Protein AF-A0A950KVZ1-F1 (afdb_monomer_lite)

Sequence (50 aa):
NYMWASDFPHADSTWPHSREVIARDFEGVPETVIRKIVFENCARLYRIDL

Foldseek 3Di:
DAADDQPPPDPPGCPPPVVVVLCVVCVPPDPVVSCCHHPDVVCVVVVPDD

Radius of gyration: 11.71 Å; chains: 1; bounding box: 29×19×29 Å

Secondary structure (DSSP, 8-state):
-------TTSTT--TT-HHHHHHHHTTTS-HHHHHIIIIIHHHHHHT---

pLDDT: mean 96.99, std 2.77, range [83.31, 98.5]

Structure (mmCIF, N/CA/C/O backbone):
data_AF-A0A950KVZ1-F1
#
_entry.id   AF-A0A950KVZ1-F1
#
loop_
_atom_site.group_PDB
_atom_site.id
_atom_site.type_symbol
_atom_site.label_atom_id
_atom_site.label_alt_id
_atom_site.label_comp_id
_atom_site.label_asym_id
_atom_site.label_entity_id
_atom_site.label_seq_id
_atom_site.pdbx_PDB_ins_code
_atom_site.Cartn_x
_atom_site.Cartn_y
_atom_site.Cartn_z
_atom_site.occupancy
_atom_site.B_iso_or_equiv
_atom_site.auth_seq_id
_atom_site.auth_comp_id
_atom_site.auth_asym_id
_atom_site.auth_atom_id
_atom_site.pdbx_PDB_model_num
ATOM 1 N N . ASN A 1 1 ? -4.848 10.394 2.632 1.00 83.31 1 ASN A N 1
ATOM 2 C CA . ASN A 1 1 ? -5.360 9.139 2.038 1.00 83.31 1 ASN A CA 1
ATOM 3 C C . ASN A 1 1 ? -4.237 8.507 1.246 1.00 83.31 1 ASN A C 1
ATOM 5 O O . ASN A 1 1 ? -3.736 9.169 0.351 1.00 83.31 1 ASN A O 1
ATOM 9 N N . TYR A 1 2 ? -3.825 7.293 1.613 1.00 96.56 2 TYR A N 1
ATOM 10 C CA . TYR A 1 2 ? -2.702 6.577 0.996 1.00 96.56 2 TYR A CA 1
ATOM 11 C C . TYR A 1 2 ? -3.206 5.339 0.246 1.00 96.56 2 TYR A C 1
ATOM 13 O O . TYR A 1 2 ? -4.154 4.696 0.705 1.00 96.56 2 TYR A O 1
ATOM 21 N N . MET A 1 3 ? -2.568 5.020 -0.881 1.00 97.69 3 MET A N 1
ATOM 22 C CA . MET A 1 3 ? -2.778 3.801 -1.666 1.00 97.69 3 MET A CA 1
ATOM 23 C C . MET A 1 3 ? -1.424 3.276 -2.142 1.00 97.69 3 MET A C 1
ATOM 25 O O . MET A 1 3 ? -0.529 4.073 -2.418 1.00 97.69 3 MET A O 1
ATOM 29 N N . TRP A 1 4 ? -1.286 1.958 -2.234 1.00 98.12 4 TRP A N 1
ATOM 30 C CA . TRP A 1 4 ? -0.115 1.309 -2.822 1.00 98.12 4 TRP A CA 1
ATOM 31 C C . TRP 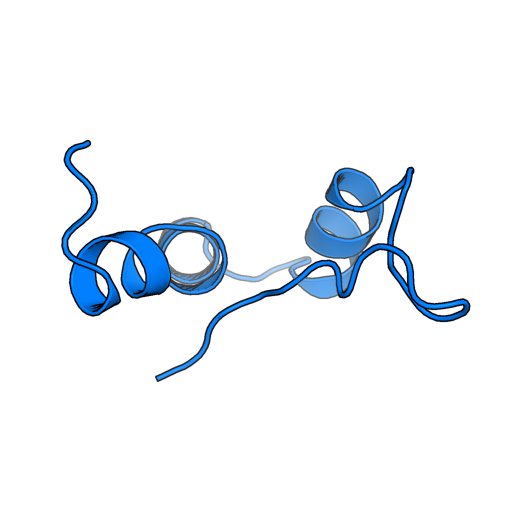A 1 4 ? -0.359 1.006 -4.308 1.00 98.12 4 TRP A C 1
ATOM 33 O O . TRP A 1 4 ? -1.487 0.699 -4.696 1.00 98.12 4 TRP A O 1
ATOM 43 N N . ALA A 1 5 ? 0.686 1.069 -5.132 1.00 97.25 5 ALA A N 1
ATOM 44 C CA . ALA A 1 5 ? 0.639 0.680 -6.538 1.00 97.25 5 ALA A CA 1
ATOM 45 C C . ALA A 1 5 ? 1.909 -0.093 -6.917 1.00 97.25 5 ALA A C 1
ATOM 47 O O . ALA A 1 5 ? 2.981 0.180 -6.382 1.00 97.25 5 ALA A O 1
ATOM 48 N N . SER A 1 6 ? 1.790 -1.043 -7.849 1.00 96.56 6 SER A N 1
ATOM 49 C CA . SER A 1 6 ? 2.943 -1.805 -8.346 1.00 96.56 6 SER A CA 1
ATOM 50 C C . SER A 1 6 ? 3.771 -1.051 -9.382 1.00 96.56 6 SER A C 1
ATOM 52 O O . SER A 1 6 ? 4.930 -1.405 -9.571 1.00 96.56 6 SER A O 1
ATOM 54 N N . ASP A 1 7 ? 3.152 -0.077 -10.054 1.00 96.12 7 ASP A N 1
ATOM 55 C CA . ASP A 1 7 ? 3.659 0.659 -11.219 1.00 96.12 7 ASP A CA 1
ATOM 56 C C . ASP A 1 7 ? 4.087 -0.217 -12.414 1.00 96.12 7 ASP A C 1
ATOM 58 O O . ASP A 1 7 ? 4.966 0.116 -13.202 1.00 96.12 7 ASP A O 1
ATOM 62 N N . PHE A 1 8 ? 3.465 -1.388 -12.567 1.00 95.38 8 PHE A N 1
ATOM 63 C CA . PHE A 1 8 ? 3.729 -2.270 -13.705 1.00 95.38 8 PHE A CA 1
ATOM 64 C C . PHE A 1 8 ? 3.261 -1.637 -15.036 1.00 95.38 8 PHE A C 1
ATOM 66 O O . PHE A 1 8 ? 2.141 -1.120 -15.079 1.00 95.38 8 PHE A O 1
ATOM 73 N N . PRO A 1 9 ? 4.027 -1.745 -16.146 1.00 96.69 9 PRO A N 1
ATOM 74 C CA . PRO A 1 9 ? 5.272 -2.503 -16.335 1.00 96.69 9 PRO A CA 1
ATOM 75 C C . PRO A 1 9 ? 6.548 -1.646 -16.308 1.00 96.69 9 PRO A C 1
ATOM 77 O O . PRO A 1 9 ? 7.518 -1.990 -16.988 1.00 96.69 9 PRO A O 1
ATOM 80 N N . HIS A 1 10 ? 6.565 -0.519 -15.592 1.00 97.69 10 HIS A N 1
ATOM 81 C CA . HIS A 1 10 ? 7.750 0.336 -15.559 1.00 97.69 10 HIS A CA 1
ATOM 82 C C . HIS A 1 10 ? 8.974 -0.403 -14.990 1.00 97.69 10 HIS A C 1
ATOM 84 O O . HIS A 1 10 ? 8.860 -1.397 -14.264 1.00 97.69 10 HIS A O 1
ATOM 90 N N . ALA A 1 11 ? 10.169 0.052 -15.378 1.00 94.94 11 ALA A N 1
ATOM 91 C CA . ALA A 1 11 ? 11.432 -0.612 -15.042 1.00 94.94 11 ALA A CA 1
ATOM 92 C C . ALA A 1 11 ? 11.711 -0.644 -13.529 1.00 94.94 11 ALA A C 1
ATOM 94 O O . ALA A 1 11 ? 12.420 -1.523 -13.049 1.00 94.94 11 ALA A O 1
ATOM 95 N N . ASP A 1 12 ? 11.141 0.303 -12.794 1.00 94.19 12 ASP A N 1
ATOM 96 C CA . ASP A 1 12 ? 11.164 0.432 -11.340 1.00 94.19 12 ASP A CA 1
ATOM 97 C C . ASP A 1 12 ? 9.925 -0.174 -10.658 1.00 94.19 12 ASP A C 1
ATOM 99 O O . ASP A 1 12 ? 9.757 -0.040 -9.444 1.00 94.19 12 ASP A O 1
ATOM 103 N N . SER A 1 13 ? 9.074 -0.882 -11.409 1.00 97.06 13 SER A N 1
ATOM 104 C CA . SER A 1 13 ? 7.925 -1.581 -10.840 1.00 97.06 13 SER A CA 1
ATOM 105 C C . SER A 1 13 ? 8.347 -2.662 -9.847 1.00 97.06 13 SER A C 1
ATOM 107 O O . SER A 1 13 ? 9.427 -3.251 -9.910 1.00 97.06 13 SER A O 1
ATOM 109 N N . THR A 1 14 ? 7.435 -2.984 -8.935 1.00 97.25 14 THR A N 1
ATOM 110 C CA . THR A 1 14 ? 7.656 -4.050 -7.944 1.00 97.25 14 THR A CA 1
ATOM 111 C C . THR A 1 14 ? 7.384 -5.454 -8.494 1.00 97.25 14 THR A C 1
ATOM 113 O O . THR A 1 14 ? 7.548 -6.437 -7.774 1.00 97.25 14 THR A O 1
ATOM 116 N N . TRP A 1 15 ? 6.947 -5.581 -9.750 1.00 95.62 15 TRP A N 1
ATOM 117 C CA . TRP A 1 15 ? 6.653 -6.870 -10.379 1.00 95.62 15 TRP A CA 1
ATOM 118 C C . TRP A 1 15 ? 7.950 -7.655 -10.675 1.00 95.62 15 TRP A C 1
ATOM 120 O O . TRP A 1 15 ? 8.917 -7.053 -11.133 1.00 95.62 15 TRP A O 1
ATOM 130 N N . PRO A 1 16 ? 8.007 -8.991 -10.473 1.00 96.19 16 PRO A N 1
ATOM 131 C CA . PRO A 1 16 ? 6.949 -9.896 -10.009 1.00 96.19 16 PRO A CA 1
ATOM 132 C C . PRO A 1 16 ? 6.854 -10.089 -8.489 1.00 96.19 16 PRO A C 1
ATOM 134 O O . PRO A 1 16 ? 6.097 -10.939 -8.028 1.00 96.19 16 PRO A O 1
ATOM 137 N N . HIS A 1 17 ? 7.579 -9.293 -7.705 1.00 97.50 17 HIS A N 1
ATOM 138 C CA . HIS A 1 17 ? 7.773 -9.481 -6.262 1.00 97.50 17 HIS A CA 1
ATOM 139 C C . HIS A 1 17 ? 6.969 -8.496 -5.394 1.00 97.50 17 HIS A C 1
ATOM 141 O O . HIS A 1 17 ? 7.381 -8.103 -4.300 1.00 97.50 17 HIS A O 1
ATOM 147 N N . SER A 1 18 ? 5.809 -8.048 -5.883 1.00 97.94 18 SER A N 1
ATOM 148 C CA . SER A 1 18 ? 4.996 -7.029 -5.210 1.00 97.94 18 SER A CA 1
ATOM 149 C C . SER A 1 18 ? 4.573 -7.435 -3.797 1.00 97.94 18 SER A C 1
ATOM 151 O O . SER A 1 18 ? 4.478 -6.587 -2.913 1.00 97.94 18 SER A O 1
ATOM 153 N N . ARG A 1 19 ? 4.324 -8.728 -3.563 1.00 97.19 19 ARG A N 1
ATOM 154 C CA . ARG A 1 19 ? 3.871 -9.228 -2.257 1.00 97.19 19 ARG A CA 1
ATOM 155 C C . ARG A 1 19 ? 4.986 -9.150 -1.219 1.00 97.19 19 ARG A C 1
ATOM 157 O O . ARG A 1 19 ? 4.732 -8.750 -0.087 1.00 97.19 19 ARG A O 1
ATOM 164 N N . GLU A 1 20 ? 6.205 -9.494 -1.614 1.00 98.38 20 GLU A N 1
ATOM 165 C CA . GLU A 1 20 ? 7.406 -9.422 -0.790 1.00 98.38 20 GLU A CA 1
ATOM 166 C C . GLU A 1 20 ? 7.757 -7.970 -0.456 1.00 98.38 20 GLU A C 1
ATOM 168 O O . GLU A 1 20 ? 8.072 -7.665 0.693 1.00 98.38 20 GLU A O 1
ATOM 173 N N . VAL A 1 21 ? 7.631 -7.060 -1.430 1.00 98.19 21 VAL A N 1
ATOM 174 C CA . VAL A 1 21 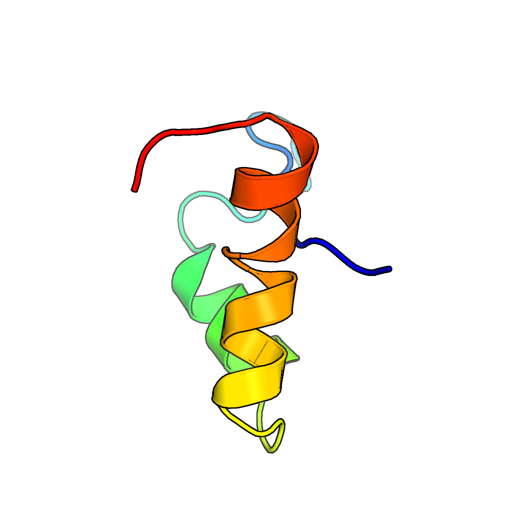? 7.829 -5.619 -1.210 1.00 98.19 21 VAL A CA 1
ATOM 175 C C . VAL A 1 21 ? 6.813 -5.068 -0.208 1.00 98.19 21 VAL A C 1
ATOM 177 O O . VAL A 1 21 ? 7.208 -4.398 0.742 1.00 98.19 21 VAL A O 1
ATOM 180 N N . ILE A 1 22 ? 5.526 -5.405 -0.355 1.00 98.12 22 ILE A N 1
ATOM 181 C CA . ILE A 1 22 ? 4.490 -5.007 0.612 1.00 98.12 22 ILE A CA 1
ATOM 182 C C . ILE A 1 22 ? 4.809 -5.566 2.007 1.00 98.12 22 ILE A C 1
ATOM 184 O O . ILE A 1 22 ? 4.738 -4.831 2.986 1.00 98.12 22 ILE A O 1
ATOM 188 N N . ALA A 1 23 ? 5.178 -6.845 2.123 1.00 97.94 23 ALA A N 1
ATOM 189 C CA . ALA A 1 23 ? 5.485 -7.446 3.422 1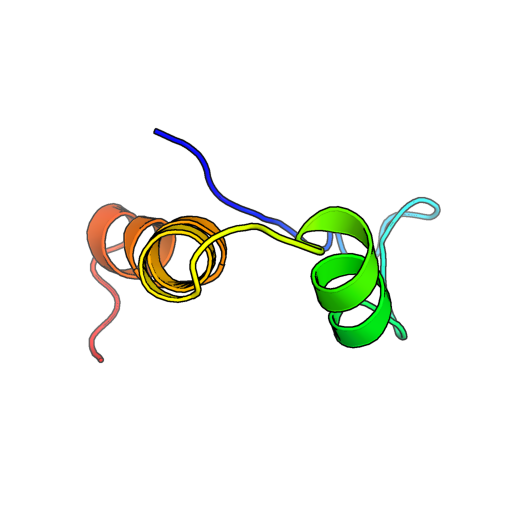.00 97.94 23 ALA A CA 1
ATOM 190 C C . ALA A 1 23 ? 6.679 -6.769 4.118 1.00 97.94 23 ALA A C 1
ATOM 192 O O . ALA A 1 23 ? 6.615 -6.513 5.318 1.00 97.94 23 ALA A O 1
ATOM 193 N N . ARG A 1 24 ? 7.736 -6.446 3.359 1.00 98.25 24 ARG A N 1
ATOM 194 C CA . ARG A 1 24 ? 8.923 -5.734 3.851 1.00 98.25 24 ARG A CA 1
ATOM 195 C C . ARG A 1 24 ? 8.591 -4.307 4.291 1.00 98.25 24 ARG A C 1
ATOM 197 O O . ARG A 1 24 ? 8.968 -3.900 5.382 1.00 98.25 24 ARG A O 1
ATOM 204 N N . ASP A 1 25 ? 7.905 -3.543 3.445 1.00 97.81 25 ASP A N 1
ATOM 205 C CA . ASP A 1 25 ? 7.707 -2.102 3.667 1.00 97.81 25 ASP A CA 1
ATOM 206 C C . ASP A 1 25 ? 6.679 -1.802 4.765 1.00 97.81 25 ASP A C 1
ATOM 208 O O . ASP A 1 25 ? 6.697 -0.722 5.357 1.00 97.81 25 ASP A O 1
ATOM 212 N N . PHE A 1 26 ? 5.787 -2.754 5.047 1.00 98.19 26 PHE A N 1
ATOM 213 C CA . PHE A 1 26 ? 4.760 -2.636 6.080 1.00 98.19 26 PHE A CA 1
ATOM 214 C C . PHE A 1 26 ? 5.060 -3.458 7.345 1.00 98.19 26 PHE A C 1
ATOM 216 O O . PHE A 1 26 ? 4.159 -3.671 8.162 1.00 98.19 26 PHE A O 1
ATOM 223 N N . GLU A 1 27 ? 6.301 -3.907 7.551 1.00 98.38 27 GLU A N 1
ATOM 224 C CA . GLU A 1 27 ? 6.691 -4.601 8.781 1.00 98.38 27 GLU A CA 1
ATOM 225 C C . GLU A 1 27 ? 6.362 -3.752 10.028 1.00 98.38 27 GLU A C 1
ATOM 227 O O . GLU A 1 27 ? 6.672 -2.563 10.108 1.00 98.38 27 GLU A O 1
ATOM 232 N N . GLY A 1 28 ? 5.673 -4.354 11.003 1.00 98.31 28 GLY A N 1
ATOM 233 C CA . GLY A 1 28 ? 5.244 -3.678 12.233 1.00 98.31 28 GLY A CA 1
ATOM 234 C C . GLY A 1 28 ? 4.027 -2.752 12.089 1.00 98.31 28 GLY A C 1
ATOM 235 O O . GLY A 1 28 ? 3.540 -2.229 13.094 1.00 98.31 28 GLY A O 1
ATOM 236 N N . VAL A 1 29 ? 3.487 -2.566 10.880 1.00 98.38 29 VAL A N 1
ATOM 237 C CA . VAL A 1 29 ? 2.255 -1.795 10.665 1.00 98.38 29 VAL A CA 1
ATOM 238 C C . VAL A 1 29 ? 1.032 -2.670 10.982 1.00 98.38 29 VAL A C 1
ATOM 240 O O . VAL A 1 29 ? 0.970 -3.817 10.542 1.00 98.38 29 VAL A O 1
ATOM 243 N N . PRO A 1 30 ? 0.015 -2.161 11.708 1.00 98.50 30 PRO A N 1
ATOM 244 C CA . PRO A 1 30 ? -1.202 -2.925 11.968 1.00 98.50 30 PRO A CA 1
ATOM 245 C C . PRO A 1 30 ? -1.898 -3.374 10.677 1.00 98.50 30 PRO A C 1
ATOM 247 O O . PRO A 1 30 ? -2.108 -2.572 9.766 1.00 98.50 30 PRO A O 1
ATOM 250 N N . GLU A 1 31 ? -2.349 -4.628 10.630 1.00 97.94 31 GLU A N 1
ATOM 251 C CA . GLU A 1 31 ? -2.984 -5.225 9.445 1.00 97.94 31 GLU A CA 1
ATOM 252 C C . GLU A 1 31 ? -4.190 -4.416 8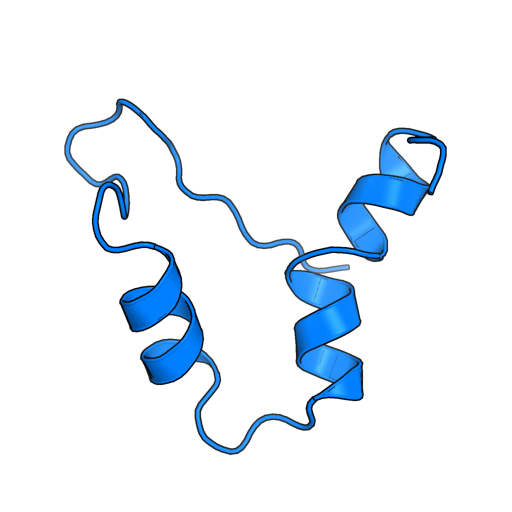.939 1.00 97.94 31 GLU A C 1
ATOM 254 O O . GLU A 1 31 ? -4.385 -4.252 7.736 1.00 97.94 31 GLU A O 1
ATOM 259 N N . THR A 1 32 ? -4.965 -3.820 9.848 1.00 98.19 32 THR A N 1
ATOM 260 C CA . THR A 1 32 ? -6.107 -2.958 9.502 1.00 98.19 32 THR A CA 1
ATOM 261 C C . THR A 1 32 ? -5.696 -1.687 8.755 1.00 98.19 32 THR A C 1
ATOM 263 O O . THR A 1 32 ? -6.470 -1.164 7.952 1.00 98.19 32 THR A O 1
ATOM 266 N N . VAL A 1 33 ? -4.483 -1.180 8.989 1.00 98.44 33 VAL A N 1
ATOM 267 C CA . VAL A 1 33 ? -3.915 -0.042 8.256 1.00 98.44 33 VAL A CA 1
ATOM 268 C C . VAL A 1 33 ? -3.396 -0.506 6.898 1.00 98.44 33 VAL A C 1
ATOM 270 O O . VAL A 1 33 ? -3.715 0.129 5.892 1.00 98.44 33 VAL A O 1
ATOM 273 N N . ILE A 1 34 ? -2.680 -1.637 6.849 1.00 98.38 34 ILE A N 1
ATOM 274 C CA . ILE A 1 34 ? -2.191 -2.231 5.594 1.00 98.38 34 ILE A CA 1
ATOM 275 C C . ILE A 1 34 ? -3.368 -2.467 4.648 1.00 98.38 34 ILE A C 1
ATOM 277 O O . ILE A 1 34 ? -3.356 -1.972 3.523 1.00 98.38 34 ILE A O 1
ATOM 281 N N . ARG A 1 35 ? -4.436 -3.116 5.132 1.00 97.81 35 ARG A N 1
ATOM 282 C CA . ARG A 1 35 ? -5.659 -3.407 4.371 1.00 97.81 35 ARG A CA 1
ATOM 283 C C . ARG A 1 35 ? -6.282 -2.157 3.744 1.00 97.81 35 ARG A C 1
ATOM 285 O O . ARG A 1 35 ? -6.713 -2.199 2.593 1.00 97.81 35 ARG A O 1
ATOM 292 N N . LYS A 1 36 ? -6.280 -1.023 4.449 1.00 98.31 36 LYS A N 1
ATOM 293 C CA . LYS A 1 36 ? -6.761 0.249 3.888 1.00 98.31 36 LYS A CA 1
ATOM 294 C C . LYS A 1 36 ? -5.896 0.733 2.731 1.00 98.31 36 LYS A C 1
ATOM 296 O O . LYS A 1 36 ? -6.434 1.206 1.733 1.00 98.31 36 LYS A O 1
ATOM 301 N N . ILE A 1 37 ? -4.576 0.632 2.869 1.00 98.50 37 ILE A N 1
ATOM 302 C CA . ILE A 1 37 ? -3.604 1.173 1.912 1.00 98.50 37 ILE A CA 1
ATOM 303 C C . ILE A 1 37 ? -3.496 0.294 0.663 1.00 98.50 37 ILE A C 1
ATOM 305 O O . ILE A 1 37 ? -3.482 0.818 -0.449 1.00 98.50 37 ILE A O 1
ATOM 309 N N . VAL A 1 38 ? -3.453 -1.029 0.820 1.00 98.06 38 VAL A N 1
ATOM 310 C CA . VAL A 1 38 ? -3.265 -1.955 -0.310 1.00 98.06 38 VAL A CA 1
ATOM 311 C C . VAL A 1 38 ? -4.572 -2.324 -1.016 1.00 98.06 38 VAL A C 1
ATOM 313 O O . VAL A 1 38 ? -4.525 -2.878 -2.109 1.00 98.06 38 VAL A O 1
ATOM 316 N N . PHE A 1 39 ? -5.736 -2.040 -0.413 1.00 97.81 39 PHE A N 1
ATOM 317 C CA . PHE A 1 39 ? -7.025 -2.513 -0.925 1.00 97.81 39 PHE A CA 1
ATOM 318 C C . PHE A 1 39 ? -8.185 -1.519 -0.746 1.00 97.81 39 PHE A C 1
ATOM 320 O O . PHE A 1 39 ? -8.664 -0.958 -1.733 1.00 97.81 39 PHE A O 1
ATOM 327 N N . GLU A 1 40 ? -8.649 -1.267 0.485 1.00 98.00 40 GLU A N 1
ATOM 328 C CA . GLU A 1 40 ? -9.972 -0.642 0.699 1.00 98.00 40 GLU A CA 1
ATOM 329 C C . GLU A 1 40 ? -10.065 0.791 0.161 1.00 98.00 40 GLU A C 1
ATOM 331 O O . GLU A 1 40 ? -11.111 1.198 -0.348 1.00 98.00 40 GLU A O 1
ATOM 336 N N . ASN A 1 41 ? -8.981 1.572 0.242 1.00 98.38 41 ASN A N 1
ATOM 337 C CA . ASN A 1 41 ? -8.975 2.931 -0.298 1.00 98.38 41 ASN A CA 1
ATOM 338 C C . ASN A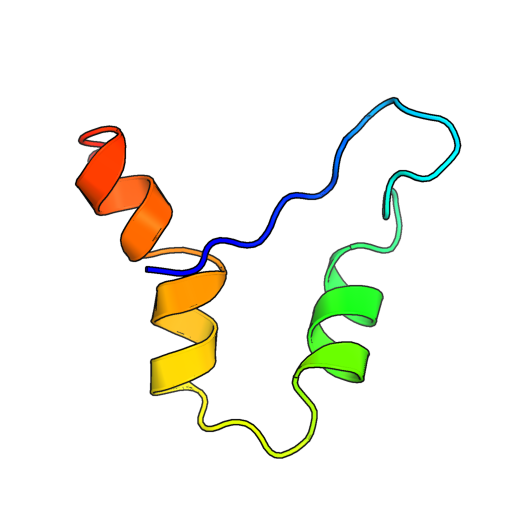 1 41 ? -9.134 2.945 -1.821 1.00 98.38 41 ASN A C 1
ATOM 340 O O . ASN A 1 41 ? -9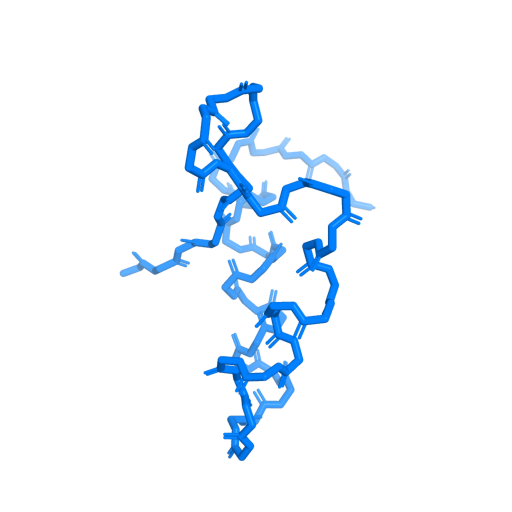.865 3.795 -2.328 1.00 98.38 41 ASN A O 1
ATOM 344 N N . CYS A 1 42 ? -8.498 2.003 -2.524 1.00 97.94 42 CYS A N 1
ATOM 345 C CA . CYS A 1 42 ? -8.611 1.859 -3.974 1.00 97.94 42 CYS A CA 1
ATOM 346 C C . CYS A 1 42 ? -10.032 1.431 -4.355 1.00 97.94 42 CYS A C 1
ATOM 348 O O . CYS A 1 42 ? -10.693 2.114 -5.139 1.00 97.94 42 CYS A O 1
ATOM 350 N N . ALA A 1 43 ? -10.545 0.379 -3.707 1.00 98.19 43 ALA A N 1
ATOM 351 C CA . ALA A 1 43 ? -11.896 -0.117 -3.948 1.00 98.19 43 ALA A CA 1
ATOM 352 C C . ALA A 1 43 ? -12.960 0.970 -3.747 1.00 98.19 43 ALA A C 1
ATOM 354 O O . ALA A 1 43 ? -13.806 1.191 -4.612 1.00 98.19 43 ALA A O 1
ATOM 355 N N . ARG A 1 44 ? -12.870 1.727 -2.647 1.00 97.75 44 ARG A N 1
ATOM 356 C CA . ARG A 1 44 ? -13.792 2.833 -2.357 1.00 97.75 44 ARG A CA 1
ATOM 357 C C . ARG A 1 44 ? -13.662 3.989 -3.350 1.00 97.75 44 ARG A C 1
ATOM 359 O O . ARG A 1 44 ? -14.678 4.568 -3.726 1.00 97.75 44 ARG A O 1
ATOM 366 N N . LEU A 1 45 ? -12.440 4.366 -3.733 1.00 98.00 45 LEU A N 1
ATOM 367 C CA . LEU A 1 45 ? -12.207 5.484 -4.653 1.00 98.00 45 LEU A CA 1
ATOM 368 C C . LEU A 1 45 ? -12.784 5.189 -6.038 1.00 98.00 45 LEU A C 1
ATOM 370 O O . LEU A 1 45 ? -13.489 6.027 -6.601 1.00 98.00 45 LEU A O 1
ATOM 374 N N . TYR A 1 46 ? -12.504 3.995 -6.554 1.00 97.94 46 TYR A N 1
ATOM 375 C CA . TYR A 1 46 ? -12.910 3.583 -7.895 1.00 97.94 46 TYR A CA 1
ATOM 376 C C . TYR A 1 46 ? -14.270 2.881 -7.938 1.00 97.94 46 TYR A C 1
ATOM 378 O O . TYR A 1 46 ? -14.722 2.525 -9.020 1.00 97.94 46 TYR A O 1
ATOM 386 N N . ARG A 1 47 ? -14.946 2.740 -6.788 1.00 98.06 47 ARG A N 1
ATOM 387 C CA . ARG A 1 47 ? -16.258 2.082 -6.653 1.00 98.06 47 ARG A CA 1
ATOM 388 C C . ARG A 1 47 ? -16.243 0.658 -7.218 1.00 98.06 47 ARG A C 1
ATOM 390 O O . ARG A 1 47 ? -17.118 0.280 -7.986 1.00 98.06 47 ARG A O 1
ATOM 397 N N . ILE A 1 48 ? -15.207 -0.093 -6.855 1.00 97.81 48 ILE A N 1
ATOM 398 C CA . ILE A 1 48 ? -15.064 -1.506 -7.210 1.00 97.81 48 ILE A CA 1
ATOM 399 C C . ILE A 1 48 ? -15.955 -2.318 -6.267 1.00 97.81 48 ILE A C 1
ATOM 401 O O . ILE A 1 48 ? -15.833 -2.177 -5.048 1.00 97.81 48 ILE A O 1
ATOM 405 N N . ASP A 1 49 ? -16.821 -3.159 -6.832 1.00 94.50 49 ASP A N 1
ATOM 406 C CA . ASP A 1 49 ? -17.620 -4.118 -6.066 1.00 94.50 49 ASP A CA 1
ATOM 407 C C . ASP A 1 49 ? -16.701 -5.175 -5.433 1.00 94.50 49 ASP A C 1
ATOM 409 O O . ASP A 1 49 ? -15.806 -5.706 -6.098 1.00 94.50 49 ASP A O 1
ATOM 413 N N . LEU A 1 50 ? -16.900 -5.436 -4.136 1.00 85.62 50 LEU A N 1
ATOM 414 C CA . LEU A 1 50 ? -16.068 -6.330 -3.322 1.00 85.62 50 LEU A CA 1
ATOM 415 C C . LEU A 1 50 ? -16.730 -7.679 -3.059 1.00 85.62 50 LEU A C 1
ATOM 417 O O . LEU A 1 50 ? -17.948 -7.683 -2.771 1.00 85.62 50 LEU A O 1
#